Protein AF-A0A257MEK7-F1 (afdb_monomer_lite)

Foldseek 3Di:
DWDADPVRDTHDDDPDDDDPLLVLQCVLCVVVVPPVRVPSCVVCWLDAEDEDEPVCVVGNLVSNQVVCCVPPVDGSYNYYQYDYADAAPVRHGDDVVVVRDDDLVNCCVVPNPVVVVCCVVVVDDSVD

Sequence (128 aa):
MLLDCPCGGKMKRSPDVFDVWFDSAVASWATLRFPSHEKDFDEWWPADFITEGHDQTRGWFYSQLGAAMVSFGRAPYKSVLMHGFTLDDQGRKMSKSIGNIVQPEEVVSRFGADILRFYVLGANAPWE

Secondary structure (DSSP, 8-state):
-PEEPTTSSEE--------HHHHHHHHHHHTTTTTT-HHHHHHH-SEEEEEEEGGGGTTHHHHHHHHHHHHHSS-SEEEEEEE---B-TTSPBP-TTTT-PPPHHHHHHHH-HHHHHHHHHHHS-TT-

pLDDT: mean 92.24, std 8.57, range [48.0, 98.25]

Radius of gyration: 21.19 Å; chains: 1; bounding box: 47×36×64 Å

Structure (mmCIF, N/CA/C/O backbone):
data_AF-A0A257MEK7-F1
#
_entry.id   AF-A0A257MEK7-F1
#
loop_
_atom_site.group_PDB
_atom_site.id
_atom_site.type_symbol
_atom_site.label_atom_id
_atom_site.label_alt_id
_atom_site.label_comp_id
_atom_site.label_asym_id
_atom_site.label_entity_id
_atom_site.label_seq_id
_atom_site.pdbx_PDB_ins_code
_atom_site.Cartn_x
_atom_site.Cartn_y
_atom_site.Cartn_z
_atom_site.occupancy
_atom_site.B_iso_or_equiv
_atom_site.auth_seq_id
_atom_site.auth_comp_id
_atom_site.auth_asym_id
_atom_site.auth_atom_id
_atom_site.pdbx_PDB_model_num
ATOM 1 N N . MET A 1 1 ? -9.705 19.719 23.868 1.00 64.19 1 MET A N 1
ATOM 2 C CA . MET A 1 1 ? -11.006 19.205 24.340 1.00 64.19 1 MET A CA 1
ATOM 3 C C . MET A 1 1 ? -10.725 18.101 25.350 1.00 64.19 1 MET A C 1
ATOM 5 O O . MET A 1 1 ? -10.031 17.158 24.994 1.00 64.19 1 MET A O 1
ATOM 9 N N . LEU A 1 2 ? -11.126 18.276 26.612 1.00 83.38 2 LEU A N 1
ATOM 10 C CA . LEU A 1 2 ? -11.018 17.235 27.644 1.00 83.38 2 LEU A CA 1
ATOM 11 C C . LEU A 1 2 ? -12.320 16.432 27.644 1.00 83.38 2 LEU A C 1
ATOM 13 O O . LEU A 1 2 ? -13.387 17.034 27.537 1.00 83.38 2 LEU A O 1
ATOM 17 N N . LEU A 1 3 ? -12.223 15.107 27.732 1.00 92.56 3 LEU A N 1
ATOM 18 C CA . LEU A 1 3 ? -13.387 14.219 27.822 1.00 92.56 3 LEU A CA 1
ATOM 19 C C . LEU A 1 3 ? -13.680 13.899 29.295 1.00 92.56 3 LEU A C 1
ATOM 21 O O . LEU A 1 3 ? -12.777 13.966 30.128 1.00 92.56 3 LEU A O 1
ATOM 25 N N . ASP A 1 4 ? -14.919 13.555 29.632 1.00 95.81 4 ASP A N 1
ATOM 26 C CA . ASP A 1 4 ? -15.302 13.192 31.003 1.00 95.81 4 ASP A CA 1
ATOM 27 C C . ASP A 1 4 ? -14.957 11.736 31.311 1.00 95.81 4 ASP A C 1
ATOM 29 O O . ASP A 1 4 ? -15.293 10.842 30.541 1.00 95.81 4 ASP A O 1
ATOM 33 N N . CYS A 1 5 ? -14.279 11.489 32.433 1.00 95.06 5 CYS A N 1
ATOM 34 C CA . CYS A 1 5 ? -13.900 10.147 32.867 1.00 95.06 5 CYS A CA 1
ATOM 35 C C . CYS A 1 5 ? -15.025 9.501 33.697 1.00 95.06 5 CYS A C 1
ATOM 37 O O . CYS A 1 5 ? -15.565 10.172 34.579 1.00 95.06 5 CYS A O 1
ATOM 39 N N . PRO A 1 6 ? -15.311 8.193 33.539 1.00 95.31 6 PRO A N 1
ATOM 40 C CA . PRO A 1 6 ? -16.283 7.482 34.377 1.00 95.31 6 PRO A CA 1
ATOM 41 C C . PRO A 1 6 ? -16.021 7.549 35.891 1.00 95.31 6 PRO A C 1
ATOM 43 O O . PRO A 1 6 ? -16.951 7.397 36.674 1.00 95.31 6 PRO A O 1
ATOM 46 N N . CYS A 1 7 ? -14.783 7.809 36.328 1.00 96.06 7 CYS A N 1
ATOM 47 C CA . CYS A 1 7 ? -14.464 8.019 37.746 1.00 96.06 7 CYS A CA 1
ATOM 48 C C . CYS A 1 7 ? -14.756 9.447 38.259 1.00 96.06 7 CYS A C 1
ATOM 50 O O . CYS A 1 7 ? -14.426 9.760 39.399 1.00 96.06 7 CYS A O 1
ATOM 52 N N . GLY A 1 8 ? -15.321 10.328 37.424 1.00 95.62 8 GLY A N 1
ATOM 53 C CA . GLY A 1 8 ? -15.605 11.735 37.739 1.00 95.62 8 GLY A CA 1
ATOM 54 C C . GLY A 1 8 ? -14.473 12.717 37.399 1.00 95.62 8 GLY A C 1
ATOM 55 O O . GLY A 1 8 ? -14.636 13.925 37.555 1.00 95.62 8 GLY A O 1
ATOM 56 N N . GLY A 1 9 ? -13.326 12.223 36.923 1.00 95.81 9 GLY A N 1
ATOM 57 C CA . GLY A 1 9 ? -12.197 13.047 36.477 1.00 95.81 9 GLY A CA 1
ATOM 58 C C . GLY A 1 9 ? -12.314 13.557 35.033 1.00 95.81 9 GLY A C 1
ATOM 59 O O . GLY A 1 9 ? -13.324 13.373 34.357 1.00 95.81 9 GLY A O 1
ATOM 60 N N . LYS A 1 10 ? -11.233 14.161 34.525 1.00 96.62 10 LYS A N 1
ATOM 61 C CA . LYS A 1 10 ? -11.094 14.563 33.114 1.00 96.62 10 LYS A CA 1
ATOM 62 C C . LYS A 1 10 ? -10.048 13.698 32.414 1.00 96.62 10 LYS A C 1
ATOM 64 O O . LYS A 1 10 ? -8.962 13.488 32.944 1.00 96.62 10 LYS A O 1
ATOM 69 N N . MET A 1 11 ? -10.360 13.230 31.211 1.00 96.62 11 MET A N 1
ATOM 70 C CA . MET A 1 11 ? -9.450 12.496 30.338 1.00 96.62 11 MET A CA 1
ATOM 71 C C . MET A 1 11 ? -8.721 13.447 29.389 1.00 96.62 11 MET A C 1
ATOM 73 O O . MET A 1 11 ? -9.314 14.365 28.810 1.00 96.62 11 MET A O 1
ATOM 77 N N . LYS A 1 12 ? -7.429 13.184 29.190 1.00 94.06 12 LYS A N 1
ATOM 78 C CA . LYS A 1 12 ? -6.567 13.880 28.234 1.00 94.06 12 LYS A CA 1
ATOM 79 C C . LYS A 1 12 ? -6.035 12.863 27.227 1.00 94.06 12 LYS A C 1
ATOM 81 O O . LYS A 1 12 ? -5.591 11.789 27.616 1.00 94.06 12 LYS A O 1
ATOM 86 N N . ARG A 1 13 ? -6.082 13.209 25.938 1.00 93.94 13 ARG A N 1
ATOM 87 C CA . ARG A 1 13 ? -5.514 12.387 24.860 1.00 93.94 13 ARG A CA 1
ATOM 88 C C . ARG A 1 13 ? -4.000 12.212 25.064 1.00 93.94 13 ARG A C 1
ATOM 90 O O . ARG A 1 13 ? -3.327 13.181 25.422 1.00 93.94 13 ARG A O 1
ATOM 97 N N . SER A 1 14 ? -3.487 11.009 24.787 1.00 94.50 14 SER A N 1
ATOM 98 C CA . SER A 1 14 ? -2.038 10.767 24.736 1.00 94.50 14 SER A CA 1
ATOM 99 C C . SER A 1 14 ? -1.386 11.624 23.639 1.00 94.50 14 SER A C 1
ATOM 101 O O . SER A 1 14 ? -1.934 11.689 22.532 1.00 94.50 14 SER A O 1
ATOM 103 N N . PRO A 1 15 ? -0.252 12.293 23.917 1.00 95.81 15 PRO A N 1
ATOM 104 C CA . PRO A 1 15 ? 0.485 13.040 22.902 1.00 95.81 15 PRO A CA 1
ATOM 105 C C . PRO A 1 15 ? 1.221 12.134 21.905 1.00 95.81 15 PRO A C 1
ATOM 107 O O . PRO A 1 15 ? 1.715 12.646 20.904 1.00 95.81 15 PRO A O 1
ATOM 110 N N . ASP A 1 16 ? 1.302 10.829 22.173 1.00 97.06 16 ASP A N 1
ATOM 111 C CA . ASP A 1 16 ? 2.029 9.889 21.327 1.00 97.06 16 ASP A CA 1
ATOM 112 C C . ASP A 1 16 ? 1.398 9.759 19.937 1.00 97.06 16 ASP A C 1
ATOM 114 O O . ASP A 1 16 ? 0.190 9.941 19.733 1.00 97.06 16 ASP A O 1
ATOM 118 N N . VAL A 1 17 ? 2.250 9.411 18.979 1.00 96.38 17 VAL A N 1
ATOM 119 C CA . VAL A 1 17 ? 1.877 9.122 17.596 1.00 96.38 17 VAL A CA 1
ATOM 120 C C . VAL A 1 17 ? 2.169 7.662 17.291 1.00 96.38 17 VAL A C 1
ATOM 122 O O . VAL A 1 17 ? 3.090 7.072 17.858 1.00 96.38 17 VAL A O 1
ATOM 125 N N . PHE A 1 18 ? 1.373 7.079 16.402 1.00 94.75 18 PHE A N 1
ATOM 126 C CA . PHE A 1 18 ? 1.661 5.746 15.899 1.00 94.75 18 PHE A CA 1
ATOM 127 C C . PHE A 1 18 ? 2.862 5.771 14.957 1.00 94.75 18 PHE A C 1
ATOM 129 O O . PHE A 1 18 ? 3.170 6.787 14.331 1.00 94.75 18 PHE A O 1
ATOM 136 N N . ASP A 1 19 ? 3.531 4.627 14.871 1.00 95.06 19 ASP A N 1
ATOM 137 C CA . ASP A 1 19 ? 4.532 4.382 13.846 1.00 95.06 19 ASP A CA 1
ATOM 138 C C . ASP A 1 19 ? 3.888 4.376 12.447 1.00 95.06 19 ASP A C 1
ATOM 140 O O . ASP A 1 19 ? 2.743 3.956 12.277 1.00 95.06 19 ASP A O 1
ATOM 144 N N . VAL A 1 20 ? 4.637 4.817 11.435 1.00 94.81 20 VAL A N 1
ATOM 145 C CA . VAL A 1 20 ? 4.163 4.940 10.043 1.00 94.81 20 VAL A CA 1
ATOM 146 C C . VAL A 1 20 ? 3.704 3.606 9.443 1.00 94.81 20 VAL A C 1
ATOM 148 O O . VAL A 1 20 ? 2.835 3.569 8.564 1.00 94.81 20 VAL A O 1
ATOM 151 N N . TRP A 1 21 ? 4.235 2.482 9.932 1.00 95.81 21 TRP A N 1
ATOM 152 C CA . TRP A 1 21 ? 3.781 1.175 9.483 1.00 95.81 21 TRP A CA 1
ATOM 153 C C . TRP A 1 21 ? 2.378 0.844 9.976 1.00 95.81 21 TRP A C 1
ATOM 155 O O . TRP A 1 21 ? 1.743 -0.001 9.357 1.00 95.81 21 TRP A O 1
ATOM 165 N N . PHE A 1 22 ? 1.854 1.517 11.008 1.00 95.81 22 PHE A N 1
ATOM 166 C CA . PHE A 1 22 ? 0.459 1.359 11.415 1.00 95.81 22 PHE A CA 1
ATOM 167 C C . PHE A 1 22 ? -0.501 1.922 10.363 1.00 95.81 22 PHE A C 1
ATOM 169 O O . PHE A 1 22 ? -1.423 1.224 9.948 1.00 95.81 22 PHE A O 1
ATOM 176 N N . ASP A 1 23 ? -0.245 3.131 9.856 1.00 96.25 23 ASP A N 1
ATOM 177 C CA . ASP A 1 23 ? -1.047 3.711 8.769 1.00 96.25 23 ASP A CA 1
ATOM 178 C C . ASP A 1 23 ? -0.972 2.830 7.513 1.00 96.25 23 ASP A C 1
ATOM 180 O O . ASP A 1 23 ? -1.981 2.536 6.870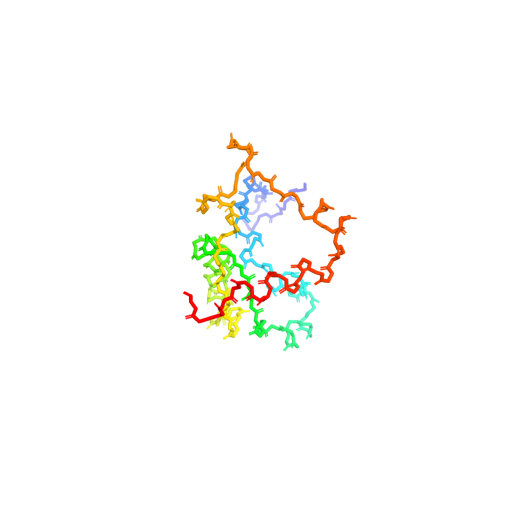 1.00 96.25 23 ASP A O 1
ATOM 184 N N . SER A 1 24 ? 0.225 2.318 7.215 1.00 96.50 24 SER A N 1
ATOM 185 C CA . SER A 1 24 ? 0.441 1.380 6.110 1.00 96.50 24 SER A CA 1
ATOM 186 C C . SER A 1 24 ? -0.288 0.045 6.330 1.00 96.50 24 SER A C 1
ATOM 188 O O . SER A 1 24 ? -0.809 -0.534 5.378 1.00 96.50 24 SER A O 1
ATOM 190 N N . ALA A 1 25 ? -0.358 -0.443 7.573 1.00 97.25 25 ALA A N 1
ATOM 191 C CA . ALA A 1 25 ? -1.000 -1.705 7.939 1.00 97.25 25 ALA A CA 1
ATOM 192 C C . ALA A 1 25 ? -2.508 -1.696 7.682 1.00 97.25 25 ALA A C 1
ATOM 194 O O . ALA A 1 25 ? -3.078 -2.707 7.281 1.00 97.25 25 ALA A O 1
ATOM 195 N N . VAL A 1 26 ? -3.155 -0.553 7.904 1.00 97.12 26 VAL A N 1
ATOM 196 C CA . VAL A 1 26 ? -4.610 -0.423 7.764 1.00 97.12 26 VAL A CA 1
ATOM 197 C C . VAL A 1 26 ? -5.041 0.042 6.373 1.00 97.12 26 VAL A C 1
ATOM 199 O O . VAL A 1 26 ? -6.238 0.110 6.093 1.00 97.12 26 VAL A O 1
ATOM 202 N N . ALA A 1 27 ? -4.088 0.331 5.479 1.00 96.88 27 ALA A N 1
ATOM 203 C CA . ALA A 1 27 ? -4.338 0.921 4.165 1.00 96.88 27 ALA A CA 1
ATOM 204 C C . ALA A 1 27 ? -5.373 0.147 3.325 1.00 96.88 27 ALA A C 1
ATOM 206 O O . ALA A 1 27 ? -6.196 0.779 2.655 1.00 96.88 27 ALA A O 1
ATOM 207 N N . SER A 1 28 ? -5.380 -1.194 3.400 1.00 95.62 28 SER A N 1
ATOM 208 C CA . SER A 1 28 ? -6.278 -2.037 2.590 1.00 95.62 28 SER A CA 1
ATOM 209 C C . SER A 1 28 ? -7.769 -1.849 2.880 1.00 95.62 28 SER A C 1
ATOM 211 O O . SER A 1 28 ? -8.574 -2.073 1.982 1.00 95.62 28 SER A O 1
ATOM 213 N N . TRP A 1 29 ? -8.156 -1.396 4.077 1.00 97.06 29 TRP A N 1
ATOM 214 C CA . TRP A 1 29 ? -9.559 -1.097 4.407 1.00 97.06 29 TRP A CA 1
ATOM 215 C C . TRP A 1 29 ? -9.804 0.371 4.761 1.00 97.06 29 TRP A C 1
ATOM 217 O O . TRP A 1 29 ? -10.916 0.868 4.583 1.00 97.06 29 TRP A O 1
ATOM 227 N N . ALA A 1 30 ? -8.775 1.101 5.201 1.00 97.12 30 ALA A N 1
ATOM 228 C CA . ALA A 1 30 ? -8.872 2.538 5.441 1.00 97.12 30 ALA A CA 1
ATOM 229 C C . ALA A 1 30 ? -9.154 3.313 4.143 1.00 97.12 30 ALA A C 1
ATOM 231 O O . ALA A 1 30 ? -9.946 4.255 4.157 1.00 97.12 30 ALA A O 1
ATOM 232 N N . THR A 1 31 ? -8.588 2.876 3.009 1.00 96.56 31 THR A N 1
ATOM 233 C CA . THR A 1 31 ? -8.874 3.453 1.679 1.00 96.56 31 THR A CA 1
ATOM 234 C C . THR A 1 31 ? -10.345 3.288 1.285 1.00 96.56 31 THR A C 1
ATOM 236 O O . THR A 1 31 ? -10.913 4.158 0.630 1.00 96.56 31 THR A O 1
ATOM 239 N N . LEU A 1 32 ? -10.990 2.219 1.760 1.00 97.81 32 LEU A N 1
ATOM 240 C CA . LEU A 1 32 ? -12.419 1.938 1.577 1.00 97.81 32 LEU A CA 1
ATOM 241 C C . LEU A 1 32 ? -13.291 2.634 2.633 1.00 97.81 32 LEU A C 1
ATOM 243 O O . LEU A 1 32 ? -14.481 2.370 2.749 1.00 97.81 32 LEU A O 1
ATOM 247 N N . ARG A 1 33 ? -12.696 3.522 3.441 1.00 97.69 33 ARG A N 1
ATOM 248 C CA . ARG A 1 33 ? -13.367 4.289 4.498 1.00 97.69 33 ARG A CA 1
ATOM 249 C C . ARG A 1 33 ? -14.075 3.408 5.529 1.00 97.69 33 ARG A C 1
ATOM 251 O O . ARG A 1 33 ? -15.003 3.871 6.198 1.00 97.69 33 ARG A O 1
ATOM 258 N N . PHE A 1 34 ? -13.638 2.164 5.702 1.00 96.94 34 PHE A N 1
ATOM 259 C CA . PHE A 1 34 ? -14.124 1.299 6.768 1.00 96.94 34 PHE A CA 1
ATOM 260 C C . PHE A 1 34 ? -13.757 1.903 8.140 1.00 96.94 34 PHE A C 1
ATOM 262 O O . PHE A 1 34 ? -12.644 2.413 8.297 1.00 96.94 34 PHE A O 1
ATOM 269 N N . PRO A 1 35 ? -14.652 1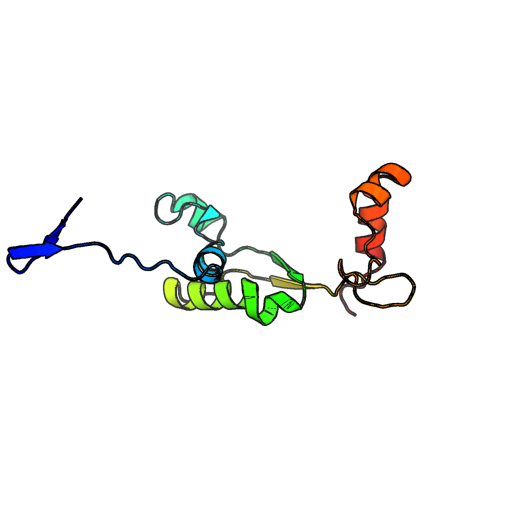.882 9.147 1.00 96.19 35 PRO A N 1
ATOM 270 C CA . PRO A 1 35 ? -15.975 1.244 9.170 1.00 96.19 35 PRO A CA 1
ATOM 271 C C . PRO A 1 35 ? -17.129 2.135 8.686 1.00 96.19 35 PRO A C 1
ATOM 273 O O . PRO A 1 35 ? -18.281 1.731 8.721 1.00 96.19 35 PRO A O 1
ATOM 276 N N . SER A 1 36 ? -16.862 3.366 8.243 1.00 97.81 36 SER A N 1
ATOM 277 C CA . SER A 1 36 ? -17.935 4.293 7.865 1.00 97.81 36 SER A CA 1
ATOM 278 C C . SER A 1 36 ? -18.662 3.915 6.569 1.00 97.81 36 SER A C 1
ATOM 280 O O . SER A 1 36 ? -19.790 4.366 6.372 1.00 97.81 36 SER A O 1
ATOM 282 N N . HIS A 1 37 ? -18.036 3.143 5.673 1.00 96.88 37 HIS A N 1
ATOM 283 C CA . HIS A 1 37 ? -18.606 2.680 4.398 1.00 96.88 37 HIS A CA 1
ATOM 284 C C . HIS A 1 37 ? -18.431 1.157 4.258 1.00 96.88 37 HIS A C 1
ATOM 286 O O . HIS A 1 37 ? -17.551 0.673 3.555 1.00 96.88 37 HIS A O 1
ATOM 292 N N . GLU A 1 38 ? -19.272 0.387 4.951 1.00 97.00 38 GLU A N 1
ATOM 293 C CA . GLU A 1 38 ? -19.185 -1.086 4.974 1.00 97.00 38 GLU A CA 1
ATOM 294 C C . GLU A 1 38 ? -19.408 -1.730 3.598 1.00 97.00 38 GLU A C 1
ATOM 296 O O . GLU A 1 38 ? -18.756 -2.714 3.276 1.00 97.00 38 GLU A O 1
ATOM 301 N N . LYS A 1 39 ? -20.254 -1.136 2.745 1.00 98.00 39 LYS A N 1
ATOM 302 C CA . LYS A 1 39 ? -20.517 -1.664 1.395 1.00 98.00 39 LYS A CA 1
ATOM 303 C C . LYS A 1 39 ? -19.256 -1.745 0.535 1.00 98.00 39 LYS A C 1
ATOM 305 O O . LYS A 1 39 ? -19.042 -2.755 -0.122 1.00 98.00 39 LYS A O 1
ATOM 310 N N . ASP A 1 40 ? -18.422 -0.706 0.573 1.00 97.75 40 ASP A N 1
ATOM 311 C CA . ASP A 1 40 ? -17.178 -0.664 -0.201 1.00 97.75 40 ASP A CA 1
ATOM 312 C C . ASP A 1 40 ? -16.190 -1.715 0.325 1.00 97.75 40 ASP A C 1
ATOM 314 O O . ASP A 1 40 ? -15.491 -2.364 -0.447 1.00 97.75 40 ASP A O 1
ATOM 318 N N . PHE A 1 41 ? -16.156 -1.916 1.645 1.00 97.94 41 PHE A N 1
ATOM 319 C CA . PHE A 1 41 ? -15.350 -2.960 2.273 1.00 97.94 41 PHE A CA 1
ATOM 320 C C . PHE A 1 41 ? -15.808 -4.367 1.871 1.00 97.94 41 PHE A C 1
ATOM 322 O O . PHE A 1 41 ? -14.973 -5.188 1.503 1.00 97.94 41 PHE A O 1
ATOM 329 N N . ASP A 1 42 ? -17.112 -4.634 1.897 1.00 97.38 42 ASP A N 1
ATOM 330 C CA . ASP A 1 42 ? -17.671 -5.938 1.529 1.00 97.38 42 ASP A CA 1
ATOM 331 C C . ASP A 1 42 ? -17.462 -6.269 0.044 1.00 97.38 42 ASP A C 1
ATOM 333 O O . ASP A 1 42 ? -17.278 -7.436 -0.308 1.00 97.38 42 ASP A O 1
ATOM 337 N N . GLU A 1 43 ? -17.484 -5.256 -0.827 1.00 97.75 43 GLU A N 1
ATOM 338 C CA . GLU A 1 43 ? -17.289 -5.417 -2.270 1.00 97.75 43 GLU A CA 1
ATOM 339 C C . GLU A 1 43 ? -15.810 -5.577 -2.648 1.00 97.75 43 GLU A C 1
ATOM 341 O O . GLU A 1 43 ? -15.468 -6.455 -3.441 1.00 97.75 43 GLU A O 1
ATOM 346 N N . TRP A 1 44 ? -14.926 -4.754 -2.076 1.00 97.56 44 TRP A N 1
ATOM 347 C CA . TRP A 1 44 ? -13.546 -4.619 -2.553 1.00 97.56 44 TRP A CA 1
ATOM 348 C C . TRP A 1 44 ? -12.487 -5.286 -1.666 1.00 97.56 44 TRP A C 1
ATOM 350 O O . TRP A 1 44 ? -11.336 -5.399 -2.095 1.00 97.56 44 TRP A O 1
ATOM 360 N N . TRP A 1 45 ? -12.824 -5.736 -0.449 1.00 97.88 45 TRP A N 1
ATOM 361 C CA . TRP A 1 45 ? -11.859 -6.334 0.482 1.00 97.88 45 TRP A CA 1
ATOM 362 C C . TRP A 1 45 ? -12.152 -7.819 0.793 1.00 97.88 45 TRP A C 1
ATOM 364 O O . TRP A 1 45 ? -13.273 -8.180 1.161 1.00 97.88 45 TRP A O 1
ATOM 374 N N . PRO A 1 46 ? -11.146 -8.719 0.749 1.00 98.00 46 PRO A N 1
ATOM 375 C CA . PRO A 1 46 ? -9.718 -8.465 0.534 1.00 98.00 46 PRO A CA 1
ATOM 376 C C . PRO A 1 46 ? -9.362 -8.230 -0.938 1.00 98.00 46 PRO A C 1
ATOM 378 O O . PRO A 1 46 ? -10.028 -8.752 -1.832 1.00 98.00 46 PRO A O 1
ATOM 381 N N . ALA A 1 47 ? -8.260 -7.513 -1.172 1.00 97.50 47 ALA A N 1
ATOM 382 C CA . ALA A 1 47 ? -7.750 -7.251 -2.514 1.00 97.50 47 ALA A CA 1
ATOM 383 C C . ALA A 1 47 ? -7.409 -8.561 -3.244 1.00 97.50 47 ALA A C 1
ATOM 385 O O . ALA A 1 47 ? -6.855 -9.493 -2.660 1.00 97.50 47 ALA A O 1
ATOM 386 N N . ASP A 1 48 ? -7.685 -8.651 -4.542 1.00 98.12 48 ASP A N 1
ATOM 387 C CA . ASP A 1 48 ? -7.326 -9.854 -5.300 1.00 98.12 48 ASP A CA 1
ATOM 388 C C . ASP A 1 48 ? -5.807 -10.003 -5.462 1.00 98.12 48 ASP A C 1
ATOM 390 O O . ASP A 1 48 ? -5.277 -11.114 -5.423 1.00 98.12 48 ASP A O 1
ATOM 394 N N . PHE A 1 49 ? -5.095 -8.883 -5.595 1.00 97.06 49 PHE A N 1
ATOM 395 C CA . PHE A 1 49 ? -3.679 -8.859 -5.930 1.00 97.06 49 PHE A CA 1
ATOM 396 C C . PHE A 1 49 ? -2.965 -7.655 -5.313 1.00 97.06 49 PHE A C 1
ATOM 398 O O . PHE A 1 49 ? -3.503 -6.549 -5.298 1.00 97.06 49 PHE A O 1
ATOM 405 N N . ILE A 1 50 ? -1.731 -7.865 -4.861 1.00 96.62 50 ILE A N 1
ATOM 406 C CA . ILE A 1 50 ? -0.799 -6.804 -4.472 1.00 96.62 50 ILE A CA 1
ATOM 407 C C . ILE A 1 50 ? 0.586 -7.100 -5.056 1.00 96.62 50 ILE A C 1
ATOM 409 O O . ILE A 1 50 ? 1.008 -8.258 -5.105 1.00 96.62 50 ILE A O 1
ATOM 413 N N . THR A 1 51 ? 1.291 -6.059 -5.502 1.00 94.88 51 THR A N 1
ATOM 414 C CA . THR A 1 51 ? 2.650 -6.174 -6.037 1.00 94.88 51 THR A CA 1
ATOM 415 C C . THR A 1 51 ? 3.559 -5.122 -5.442 1.00 94.88 51 THR A C 1
ATOM 417 O O . THR A 1 51 ? 3.257 -3.944 -5.543 1.00 94.88 51 THR A O 1
ATOM 420 N N . GLU A 1 52 ? 4.680 -5.541 -4.867 1.00 95.25 52 GLU A N 1
ATOM 421 C CA . GLU A 1 52 ? 5.690 -4.641 -4.304 1.00 95.25 52 GLU A CA 1
ATOM 422 C C . GLU A 1 52 ? 7.095 -5.251 -4.405 1.00 95.25 52 GLU A C 1
ATOM 424 O O . GLU A 1 52 ? 7.271 -6.418 -4.770 1.00 95.25 52 GLU A O 1
ATOM 429 N N . GLY A 1 53 ? 8.110 -4.461 -4.050 1.00 91.19 53 GLY A N 1
ATOM 430 C CA . GLY A 1 53 ? 9.496 -4.913 -3.986 1.00 91.19 53 GLY A CA 1
ATOM 431 C C . GLY A 1 53 ? 9.768 -5.899 -2.845 1.00 91.19 53 GLY A C 1
ATOM 432 O O . GLY A 1 53 ? 9.080 -5.923 -1.823 1.00 91.19 53 GLY A O 1
ATOM 433 N N . HIS A 1 54 ? 10.832 -6.692 -2.990 1.00 89.38 54 HIS A N 1
ATOM 434 C CA . HIS A 1 54 ? 11.271 -7.687 -2.000 1.00 89.38 54 HIS A CA 1
ATOM 435 C C . HIS A 1 54 ? 11.410 -7.161 -0.558 1.00 89.38 54 HIS A C 1
ATOM 437 O O . HIS A 1 54 ? 11.136 -7.875 0.412 1.00 89.38 54 HIS A O 1
ATOM 443 N N . ASP A 1 55 ? 11.813 -5.903 -0.383 1.00 90.12 55 ASP A N 1
ATOM 444 C CA . ASP A 1 55 ? 11.928 -5.259 0.927 1.00 90.12 55 ASP A CA 1
ATOM 445 C C . ASP A 1 55 ? 10.591 -5.151 1.686 1.00 90.12 55 ASP A C 1
ATOM 447 O O . ASP A 1 55 ? 10.593 -5.075 2.917 1.00 90.12 55 ASP A O 1
ATOM 451 N N . GLN A 1 56 ? 9.450 -5.254 0.998 1.00 95.69 56 GLN A N 1
ATOM 452 C CA . GLN A 1 56 ? 8.126 -5.152 1.614 1.00 95.69 56 GLN A CA 1
ATOM 453 C C . GLN A 1 56 ? 7.669 -6.416 2.348 1.00 95.69 56 GLN A C 1
ATOM 455 O O . GLN A 1 56 ? 6.700 -6.362 3.106 1.00 95.69 56 GLN A O 1
ATOM 460 N N . THR A 1 57 ? 8.414 -7.521 2.252 1.00 94.25 57 THR A N 1
ATOM 461 C CA . THR A 1 57 ? 8.182 -8.738 3.057 1.00 94.25 57 THR A CA 1
ATOM 462 C C . THR A 1 57 ? 8.251 -8.499 4.565 1.00 94.25 57 THR A C 1
ATOM 464 O O . THR A 1 57 ? 7.606 -9.219 5.321 1.00 94.25 57 THR A O 1
ATOM 467 N N . ARG A 1 58 ? 9.004 -7.486 5.013 1.00 93.19 58 ARG A N 1
ATOM 468 C CA . ARG A 1 58 ? 9.058 -7.038 6.419 1.00 93.19 58 ARG A CA 1
ATOM 469 C C . ARG A 1 58 ? 8.431 -5.664 6.652 1.00 93.19 58 ARG A C 1
ATOM 471 O O . ARG A 1 58 ? 8.377 -5.214 7.791 1.00 93.19 58 ARG A O 1
ATOM 478 N N . GLY A 1 59 ? 8.009 -5.007 5.579 1.00 95.00 59 GLY A N 1
ATOM 479 C CA . GLY A 1 59 ? 7.316 -3.729 5.603 1.00 95.00 59 GLY A CA 1
ATOM 480 C C . GLY A 1 59 ? 5.840 -3.947 5.319 1.00 95.00 59 GLY A C 1
ATOM 481 O O . GLY A 1 59 ? 5.106 -4.506 6.136 1.00 95.00 59 GLY A O 1
ATOM 482 N N . TRP A 1 60 ? 5.403 -3.514 4.141 1.00 96.69 60 TRP A N 1
ATOM 483 C CA . TRP A 1 60 ? 3.987 -3.335 3.869 1.00 96.69 60 TRP A CA 1
ATOM 484 C C . TRP A 1 60 ? 3.180 -4.635 3.820 1.00 96.69 60 TRP A C 1
ATOM 486 O O . TRP A 1 60 ? 2.085 -4.673 4.383 1.00 96.69 60 TRP A O 1
ATOM 496 N N . PHE A 1 61 ? 3.719 -5.712 3.236 1.00 97.31 61 PHE A N 1
ATOM 497 C CA . PHE A 1 61 ? 3.033 -7.010 3.216 1.00 97.31 61 PHE A CA 1
ATOM 498 C C . PHE A 1 61 ? 2.780 -7.518 4.636 1.00 97.31 61 PHE A C 1
ATOM 500 O O . PHE A 1 61 ? 1.651 -7.853 4.993 1.00 97.31 61 PHE A O 1
ATOM 507 N N . TYR A 1 62 ? 3.824 -7.525 5.468 1.00 96.56 62 TYR A N 1
ATOM 508 C CA . TYR A 1 62 ? 3.738 -8.044 6.828 1.00 96.56 62 TYR A CA 1
ATOM 509 C C . TYR A 1 62 ? 2.812 -7.210 7.712 1.00 96.56 62 TYR A C 1
ATOM 511 O O . TYR A 1 62 ? 1.946 -7.766 8.387 1.00 96.56 62 TYR A O 1
ATOM 519 N N . SER A 1 63 ? 2.960 -5.885 7.687 1.00 97.31 63 SER A N 1
ATOM 520 C CA . SER A 1 63 ? 2.154 -4.983 8.510 1.00 97.31 63 SER A CA 1
ATOM 521 C C . SER A 1 63 ? 0.666 -5.097 8.175 1.00 97.31 63 SER A C 1
ATOM 523 O O . SER A 1 63 ? -0.152 -5.233 9.086 1.00 97.31 63 SER A O 1
ATOM 525 N N . GLN A 1 64 ? 0.310 -5.137 6.884 1.00 98.12 64 GLN A N 1
ATOM 526 C CA . GLN A 1 64 ? -1.079 -5.343 6.468 1.00 98.12 64 GLN A CA 1
ATOM 527 C C . GLN A 1 64 ? -1.605 -6.717 6.884 1.00 98.12 64 GLN A C 1
ATOM 529 O O . GLN A 1 64 ? -2.705 -6.809 7.428 1.00 98.12 64 GLN A O 1
ATOM 534 N N . LEU A 1 65 ? -0.827 -7.784 6.668 1.00 98.06 65 LEU A N 1
ATOM 535 C CA . LEU A 1 65 ? -1.224 -9.137 7.053 1.00 98.06 65 LEU A CA 1
ATOM 536 C C . LEU A 1 65 ? -1.476 -9.244 8.560 1.00 98.06 65 LEU A C 1
ATOM 538 O O . LEU A 1 65 ? -2.513 -9.759 8.972 1.00 98.06 65 LEU A O 1
ATOM 542 N N . GLY A 1 66 ? -0.555 -8.734 9.380 1.00 97.56 66 GLY A N 1
ATOM 543 C CA . GLY A 1 66 ? -0.668 -8.767 10.835 1.00 97.56 66 GLY A CA 1
ATOM 544 C C . GLY A 1 66 ? -1.902 -8.022 11.336 1.00 97.56 66 GLY A C 1
ATOM 545 O O . GLY A 1 66 ? -2.695 -8.583 12.093 1.00 97.56 66 GLY A O 1
ATOM 546 N N . ALA A 1 67 ? -2.108 -6.785 10.877 1.00 97.75 67 ALA A N 1
ATOM 547 C CA . ALA A 1 67 ? -3.259 -5.992 11.293 1.00 97.75 67 ALA A CA 1
ATOM 548 C C . ALA A 1 67 ? -4.586 -6.606 10.816 1.00 97.75 67 ALA A C 1
ATOM 550 O O . ALA A 1 67 ? -5.519 -6.716 11.608 1.00 97.75 67 ALA A O 1
ATOM 551 N N . ALA A 1 68 ? -4.663 -7.095 9.575 1.00 98.12 68 ALA A N 1
ATOM 552 C CA . ALA A 1 68 ? -5.862 -7.747 9.051 1.00 98.12 68 ALA A CA 1
ATOM 553 C C . ALA A 1 68 ? -6.221 -9.034 9.810 1.00 98.12 68 ALA A C 1
ATOM 555 O O . ALA A 1 68 ? -7.390 -9.267 10.121 1.00 98.12 68 ALA A O 1
ATOM 556 N N . MET A 1 69 ? -5.225 -9.853 10.160 1.00 98.25 69 MET A N 1
ATOM 557 C CA . MET A 1 69 ? -5.448 -11.060 10.957 1.00 98.25 69 MET A CA 1
ATOM 558 C C . MET A 1 69 ? -5.978 -10.728 12.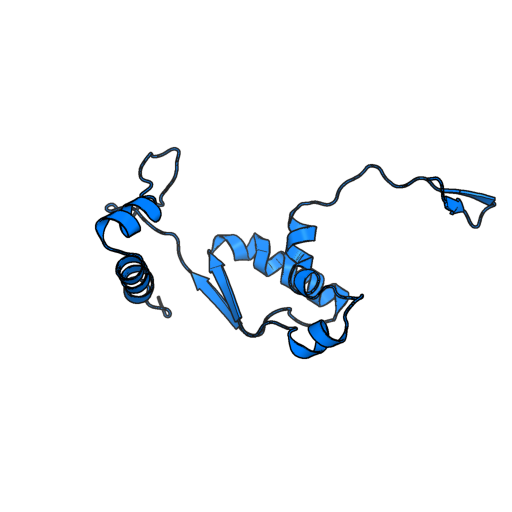354 1.00 98.25 69 MET A C 1
ATOM 560 O O . MET A 1 69 ? -6.883 -11.408 12.831 1.00 98.25 69 MET A O 1
ATOM 564 N N . VAL A 1 70 ? -5.466 -9.673 12.994 1.00 97.94 70 VAL A N 1
ATOM 565 C CA . VAL A 1 70 ? -5.947 -9.228 14.312 1.00 97.94 70 VAL A CA 1
ATOM 566 C C . VAL A 1 70 ? -7.353 -8.626 14.229 1.00 97.94 70 VAL A C 1
ATOM 568 O O . VAL A 1 70 ? -8.184 -8.904 15.089 1.00 97.94 70 VAL A O 1
ATOM 571 N N . SER A 1 71 ? -7.633 -7.812 13.210 1.00 97.25 71 SER A N 1
ATOM 572 C CA . SER A 1 71 ? -8.909 -7.098 13.080 1.00 97.25 71 SER A CA 1
ATOM 573 C C . SER A 1 71 ? -10.044 -7.959 12.525 1.00 97.25 71 SER A C 1
ATOM 575 O O . SER A 1 71 ? -11.190 -7.779 12.929 1.00 97.25 71 SER A O 1
ATOM 577 N N . PHE A 1 72 ? -9.745 -8.885 11.610 1.00 97.50 72 PHE A N 1
ATOM 578 C CA . PHE A 1 72 ? -10.754 -9.599 10.815 1.00 97.50 72 PHE A CA 1
ATOM 579 C C . PHE A 1 72 ? -10.516 -11.111 10.706 1.00 97.50 72 PHE A C 1
ATOM 581 O O . PHE A 1 72 ? -11.335 -11.812 10.116 1.00 97.50 72 PHE A O 1
ATOM 588 N N . GLY A 1 73 ? -9.396 -11.634 11.217 1.00 98.25 73 GLY A N 1
ATOM 589 C CA . GLY A 1 73 ? -9.087 -13.066 11.161 1.00 98.25 73 GLY A CA 1
ATOM 590 C C . GLY A 1 73 ? -8.796 -13.610 9.757 1.00 98.25 73 GLY A C 1
ATOM 591 O O . GLY A 1 73 ? -8.833 -14.825 9.568 1.00 98.25 73 GLY A O 1
ATOM 592 N N . ARG A 1 74 ? -8.521 -12.748 8.767 1.00 97.81 74 ARG A N 1
ATOM 593 C CA . ARG A 1 74 ? -8.190 -13.156 7.391 1.00 97.81 74 ARG A CA 1
ATOM 594 C C . ARG A 1 74 ? -7.151 -12.242 6.744 1.00 97.81 74 ARG A C 1
ATOM 596 O O . ARG A 1 74 ? -7.012 -11.085 7.131 1.00 97.81 74 ARG A O 1
ATOM 603 N N . ALA A 1 75 ? -6.446 -12.767 5.742 1.00 98.00 75 ALA A N 1
ATOM 604 C CA . ALA A 1 75 ? -5.452 -12.012 4.981 1.00 98.00 75 ALA A CA 1
ATOM 605 C C . ALA A 1 75 ? -6.099 -10.869 4.163 1.00 98.00 75 ALA A C 1
ATOM 607 O O . ALA A 1 75 ? -7.216 -11.044 3.669 1.00 98.00 75 ALA A O 1
ATOM 608 N N . PRO A 1 76 ? -5.406 -9.726 3.976 1.00 97.88 76 PRO A N 1
ATOM 609 C CA . PRO A 1 76 ? -5.944 -8.562 3.267 1.00 97.88 76 PRO A CA 1
ATOM 610 C C . PRO A 1 76 ? -5.815 -8.649 1.743 1.00 97.88 76 PRO A C 1
ATOM 612 O O . PRO A 1 76 ? -6.311 -7.772 1.038 1.00 97.88 76 PRO A O 1
ATOM 615 N N . TYR A 1 77 ? -5.163 -9.695 1.235 1.00 97.75 77 TYR A N 1
ATOM 616 C CA . TYR A 1 77 ? -4.969 -9.951 -0.187 1.00 97.75 77 TYR A CA 1
ATOM 617 C C . TYR A 1 77 ? -5.072 -11.451 -0.500 1.00 97.75 77 TYR A C 1
ATOM 619 O O . TYR A 1 77 ? -4.749 -12.288 0.348 1.00 97.75 77 TYR A O 1
ATOM 627 N N . LYS A 1 78 ? -5.499 -11.801 -1.720 1.00 97.75 78 LYS A N 1
ATOM 628 C CA . LYS A 1 78 ? -5.587 -13.195 -2.198 1.00 97.75 78 LYS A CA 1
ATOM 629 C C . LYS A 1 78 ? -4.312 -13.671 -2.892 1.00 97.75 78 LYS A C 1
ATOM 631 O O . LYS A 1 78 ? -4.015 -14.862 -2.871 1.00 97.75 78 LYS A O 1
ATOM 636 N N . SER A 1 79 ? -3.566 -12.771 -3.527 1.00 96.88 79 SER A N 1
ATOM 637 C CA . SER A 1 79 ? -2.315 -13.085 -4.224 1.00 96.88 79 SER A CA 1
ATOM 638 C C . SER A 1 79 ? -1.295 -11.964 -4.062 1.00 96.88 79 SER A C 1
ATOM 640 O O . SER A 1 79 ? -1.647 -10.786 -4.043 1.00 96.88 79 SER A O 1
ATOM 642 N N . VAL A 1 80 ? -0.025 -12.348 -3.948 1.00 95.44 80 VAL A N 1
ATOM 643 C CA . VAL A 1 80 ? 1.112 -11.436 -3.798 1.00 95.44 80 VAL A CA 1
ATOM 644 C C . VAL A 1 80 ? 2.104 -11.720 -4.915 1.00 95.44 80 VAL A C 1
ATOM 646 O O . VAL A 1 80 ? 2.509 -12.869 -5.089 1.00 95.44 80 VAL A O 1
ATOM 649 N N . LEU A 1 81 ? 2.519 -10.679 -5.630 1.00 92.88 81 LEU A N 1
ATOM 650 C CA . LEU A 1 81 ? 3.710 -10.704 -6.471 1.00 92.88 81 LEU A CA 1
ATOM 651 C C . LEU A 1 81 ? 4.800 -9.879 -5.797 1.00 92.88 81 LEU A C 1
ATOM 653 O O . LEU A 1 81 ? 4.587 -8.739 -5.393 1.00 92.88 81 LEU A O 1
ATOM 657 N N . MET A 1 82 ? 5.982 -10.461 -5.684 1.00 91.88 82 MET A N 1
ATOM 658 C CA . MET A 1 82 ? 7.148 -9.776 -5.156 1.00 91.88 82 MET A CA 1
ATOM 659 C C . MET A 1 82 ? 8.158 -9.631 -6.283 1.00 91.88 82 MET A C 1
ATOM 661 O O . MET A 1 82 ? 8.636 -10.638 -6.797 1.00 91.88 82 MET A O 1
ATOM 665 N N . HIS A 1 83 ? 8.486 -8.399 -6.660 1.00 88.75 83 HIS A N 1
ATOM 666 C CA . HIS A 1 83 ? 9.468 -8.147 -7.712 1.00 88.75 83 HIS A CA 1
ATOM 667 C C . HIS A 1 83 ? 10.853 -7.801 -7.144 1.00 88.75 83 HIS A C 1
ATOM 669 O O . HIS A 1 83 ? 11.010 -7.389 -5.988 1.00 88.75 83 HIS A O 1
ATOM 675 N N . GLY A 1 84 ? 11.876 -7.965 -7.986 1.00 84.88 84 GLY A N 1
ATOM 676 C CA . GLY A 1 84 ? 13.259 -7.600 -7.683 1.00 84.88 84 GLY A CA 1
ATOM 677 C C . GLY A 1 84 ? 13.514 -6.088 -7.687 1.00 84.88 84 GLY A C 1
ATOM 678 O O . GLY A 1 84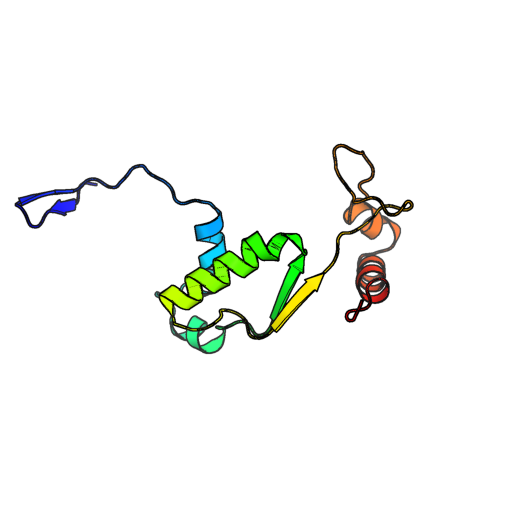 ? 12.602 -5.266 -7.808 1.00 84.88 84 GLY A O 1
ATOM 679 N N . PHE A 1 85 ? 14.786 -5.711 -7.557 1.00 84.56 85 PHE A N 1
ATOM 680 C CA . PHE A 1 85 ? 15.220 -4.317 -7.662 1.00 84.56 85 PHE A CA 1
ATOM 681 C C . PHE A 1 85 ? 15.627 -3.977 -9.091 1.00 84.56 85 PHE A C 1
ATOM 683 O O . PHE A 1 85 ? 16.261 -4.783 -9.764 1.00 84.56 85 PHE A O 1
ATOM 690 N N . THR A 1 86 ? 15.371 -2.741 -9.512 1.00 84.06 86 THR A N 1
ATOM 691 C CA . THR A 1 86 ? 15.954 -2.221 -10.749 1.00 84.06 86 THR A CA 1
ATOM 692 C C . THR A 1 86 ? 17.460 -2.008 -10.568 1.00 84.06 86 THR A C 1
ATOM 694 O O . THR A 1 86 ? 17.908 -1.374 -9.601 1.00 84.06 86 THR A O 1
ATOM 697 N N . LEU A 1 87 ? 18.238 -2.555 -11.499 1.00 85.88 87 LEU A N 1
ATOM 698 C CA . LEU A 1 87 ? 19.700 -2.524 -11.500 1.00 85.88 87 LEU A CA 1
ATOM 699 C C . LEU A 1 87 ? 20.220 -1.558 -12.572 1.00 85.88 87 LEU A C 1
ATOM 701 O O . LEU A 1 87 ? 19.509 -1.247 -13.528 1.00 85.88 87 LEU A O 1
ATOM 705 N N . ASP A 1 88 ? 21.452 -1.083 -12.402 1.00 85.19 88 ASP A N 1
ATOM 706 C CA . ASP A 1 88 ? 22.187 -0.381 -13.453 1.00 85.19 88 ASP A CA 1
ATOM 707 C C . ASP A 1 88 ? 22.763 -1.355 -14.498 1.00 85.19 88 ASP A C 1
ATOM 709 O O . ASP A 1 88 ? 22.613 -2.575 -14.401 1.00 85.19 88 ASP A O 1
ATOM 713 N N . ASP A 1 89 ? 23.441 -0.809 -15.506 1.00 82.75 89 ASP A N 1
ATOM 714 C CA . ASP A 1 89 ? 24.080 -1.552 -16.599 1.00 82.75 89 ASP A CA 1
ATOM 715 C C . ASP A 1 89 ? 25.173 -2.532 -16.132 1.00 82.75 89 ASP A C 1
ATOM 717 O O . ASP A 1 89 ? 25.536 -3.449 -16.866 1.00 82.75 89 ASP A O 1
ATOM 721 N N . GLN A 1 90 ? 25.676 -2.361 -14.907 1.00 84.19 90 GLN A N 1
ATOM 722 C CA . GLN A 1 90 ? 26.669 -3.221 -14.262 1.00 84.19 90 GLN A CA 1
ATOM 723 C C . GLN A 1 90 ? 26.037 -4.187 -13.241 1.00 84.19 90 GLN A C 1
ATOM 725 O O . GLN A 1 90 ? 26.753 -4.834 -12.475 1.00 84.19 90 GLN A O 1
ATOM 730 N N . GLY A 1 91 ? 24.703 -4.276 -13.184 1.00 83.00 91 GLY A N 1
ATOM 731 C CA . GLY A 1 91 ? 23.978 -5.153 -12.263 1.00 83.00 91 GLY A CA 1
ATOM 732 C C . GLY A 1 91 ? 23.954 -4.667 -10.809 1.00 83.00 91 GLY A C 1
ATOM 733 O O . GLY A 1 91 ? 23.581 -5.418 -9.908 1.00 83.00 91 GLY A O 1
ATOM 734 N N . ARG A 1 92 ? 24.343 -3.418 -10.533 1.00 82.44 92 ARG A N 1
ATOM 735 C CA . ARG A 1 92 ? 24.307 -2.845 -9.181 1.00 82.44 92 ARG A CA 1
ATOM 736 C C . ARG A 1 92 ? 22.943 -2.226 -8.925 1.00 82.44 92 ARG A C 1
ATOM 738 O O . ARG A 1 92 ? 22.379 -1.558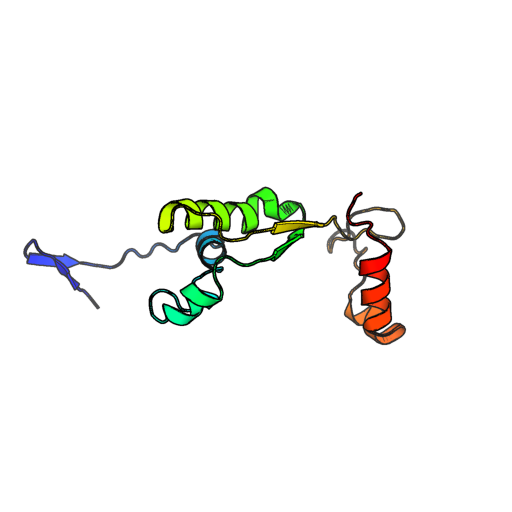 -9.786 1.00 82.44 92 ARG A O 1
ATOM 745 N N . LYS A 1 93 ? 22.430 -2.371 -7.702 1.00 82.50 93 LYS A N 1
ATOM 746 C CA . LYS A 1 93 ? 21.193 -1.697 -7.287 1.00 82.50 93 LYS A CA 1
ATOM 747 C C . LYS A 1 93 ? 21.318 -0.184 -7.496 1.00 82.50 93 LYS A C 1
ATOM 749 O O . LYS A 1 93 ? 22.309 0.423 -7.080 1.00 82.50 93 LYS A O 1
ATOM 754 N N . MET A 1 94 ? 20.306 0.427 -8.108 1.00 85.12 94 MET A N 1
ATOM 755 C CA . MET A 1 94 ? 20.281 1.879 -8.277 1.00 85.12 94 MET A CA 1
ATOM 756 C C . MET A 1 94 ? 20.131 2.594 -6.928 1.00 85.12 94 MET A C 1
ATOM 758 O O . MET A 1 94 ? 19.306 2.216 -6.093 1.00 85.12 94 MET A O 1
ATOM 762 N N . SER A 1 95 ? 20.927 3.641 -6.698 1.00 81.50 95 SER A N 1
ATOM 763 C CA . SER A 1 95 ? 20.837 4.471 -5.493 1.00 81.50 95 SER A CA 1
ATOM 764 C C . SER A 1 95 ? 21.360 5.892 -5.712 1.00 81.50 95 SER A C 1
ATOM 766 O O . SER A 1 95 ? 22.279 6.132 -6.496 1.00 81.50 95 SER A O 1
ATOM 768 N N . LYS A 1 96 ? 20.791 6.852 -4.969 1.00 80.62 96 LYS A N 1
ATOM 769 C CA . LYS A 1 96 ? 21.163 8.274 -5.080 1.00 80.62 96 LYS A CA 1
ATOM 770 C C . LYS A 1 96 ? 22.625 8.503 -4.700 1.00 80.62 96 LYS A C 1
ATOM 772 O O . LYS A 1 96 ? 23.281 9.330 -5.316 1.00 80.62 96 LYS A O 1
ATOM 777 N N . SER A 1 97 ? 23.133 7.767 -3.712 1.00 81.38 97 SER A N 1
ATOM 778 C CA . SER A 1 97 ? 24.510 7.893 -3.227 1.00 81.38 97 SER A CA 1
ATOM 779 C C . SER A 1 97 ? 25.553 7.388 -4.225 1.00 81.38 97 SER A C 1
ATOM 781 O O . SER A 1 97 ? 26.644 7.945 -4.276 1.00 81.38 97 SER A O 1
ATOM 783 N N . ILE A 1 98 ? 25.232 6.360 -5.018 1.00 81.31 98 ILE A N 1
ATOM 784 C CA . ILE A 1 98 ? 26.122 5.835 -6.068 1.00 81.31 98 ILE A CA 1
ATOM 785 C C . ILE A 1 98 ? 26.048 6.702 -7.336 1.00 81.31 98 ILE A C 1
ATOM 787 O O . ILE A 1 98 ? 26.977 6.701 -8.139 1.00 81.31 98 ILE A O 1
ATOM 791 N N . GLY A 1 99 ? 24.964 7.465 -7.514 1.00 85.38 99 GLY A N 1
ATOM 792 C CA . GLY A 1 99 ? 24.770 8.329 -8.680 1.00 85.38 99 GLY A CA 1
ATOM 793 C C . GLY A 1 99 ? 24.419 7.563 -9.960 1.00 85.38 99 GLY A C 1
ATOM 794 O O . GLY A 1 99 ? 24.524 8.118 -11.045 1.00 85.38 99 GLY A O 1
ATOM 795 N N . ASN A 1 100 ? 23.996 6.301 -9.843 1.00 87.31 100 ASN A N 1
ATOM 796 C CA . ASN A 1 100 ? 23.640 5.419 -10.960 1.00 87.31 100 ASN A CA 1
ATOM 797 C C . ASN A 1 100 ? 22.125 5.354 -11.221 1.00 87.31 100 ASN A C 1
ATOM 799 O O . ASN A 1 100 ? 21.638 4.368 -11.764 1.00 87.31 100 ASN A O 1
ATOM 803 N N . ILE A 1 101 ? 21.361 6.362 -10.787 1.00 87.31 101 ILE A N 1
ATOM 804 C CA . ILE A 1 101 ? 19.912 6.385 -11.004 1.00 87.31 101 ILE A CA 1
ATOM 805 C C . ILE A 1 101 ? 19.613 6.861 -12.417 1.00 87.31 101 ILE A C 1
ATOM 807 O O . ILE A 1 101 ? 20.025 7.951 -12.801 1.00 87.31 101 ILE A O 1
ATOM 811 N N . VAL A 1 102 ? 18.799 6.082 -13.122 1.00 87.88 102 VAL A N 1
ATOM 812 C CA . VAL A 1 102 ? 18.064 6.536 -14.301 1.00 87.88 102 VAL A CA 1
ATOM 813 C C . VAL A 1 102 ? 16.639 6.861 -13.871 1.00 87.88 102 VAL A C 1
ATOM 815 O O . VAL A 1 102 ? 15.948 6.007 -13.311 1.00 87.88 102 VAL A O 1
ATOM 818 N N . GLN A 1 103 ? 16.200 8.097 -14.104 1.00 90.81 103 GLN A N 1
ATOM 819 C CA . GLN A 1 103 ? 14.843 8.510 -13.747 1.00 90.81 103 GLN A CA 1
ATOM 820 C C . GLN A 1 103 ? 13.832 7.991 -14.782 1.00 90.81 103 GLN A C 1
ATOM 822 O O . GLN A 1 103 ? 14.096 8.085 -15.986 1.00 90.81 103 GLN A O 1
ATOM 827 N N . PRO A 1 104 ? 12.657 7.482 -14.367 1.00 92.81 104 PRO A N 1
ATOM 828 C CA . PRO A 1 104 ? 11.610 7.064 -15.299 1.00 92.81 104 PRO A CA 1
ATOM 829 C C . PRO A 1 104 ? 11.242 8.150 -16.319 1.00 92.81 104 PRO A C 1
ATOM 831 O O . PRO A 1 104 ? 11.031 7.850 -17.492 1.00 92.81 104 PRO A O 1
ATOM 834 N N . GLU A 1 105 ? 11.230 9.419 -15.908 1.00 95.69 105 GLU A N 1
ATOM 835 C CA . GLU A 1 105 ? 10.907 10.576 -16.746 1.00 95.69 105 GLU A CA 1
ATOM 836 C C . GLU A 1 105 ? 11.926 10.787 -17.877 1.00 95.69 105 GLU A C 1
ATOM 838 O O . GLU A 1 105 ? 11.564 11.188 -18.987 1.00 95.69 105 GLU A O 1
ATOM 843 N N . GLU A 1 106 ? 13.200 10.473 -17.637 1.00 93.81 106 GLU A N 1
ATOM 844 C CA . GLU A 1 106 ? 14.248 10.535 -18.662 1.00 93.81 106 GLU A CA 1
ATOM 845 C C . GLU A 1 106 ? 14.037 9.458 -19.731 1.00 93.81 106 GLU A C 1
ATOM 847 O O . GLU A 1 106 ? 14.212 9.712 -20.922 1.00 93.81 106 GLU A O 1
ATOM 852 N N . VAL A 1 107 ? 13.609 8.258 -19.331 1.00 94.25 107 VAL A N 1
ATOM 853 C CA . VAL A 1 107 ? 13.302 7.176 -20.278 1.00 94.25 107 VAL A CA 1
ATOM 854 C C . VAL A 1 107 ? 12.033 7.503 -21.060 1.00 94.25 107 VAL A C 1
ATOM 856 O O . VAL A 1 107 ? 12.012 7.386 -22.285 1.00 94.25 107 VAL A O 1
ATOM 859 N N . VAL A 1 108 ? 10.990 7.970 -20.372 1.00 97.69 108 VAL A N 1
ATOM 860 C CA . VAL A 1 108 ? 9.697 8.324 -20.972 1.00 97.69 108 VAL A CA 1
ATOM 861 C C . VAL A 1 108 ? 9.847 9.464 -21.975 1.00 97.69 108 VAL A C 1
ATOM 863 O O . VAL A 1 108 ? 9.280 9.388 -23.061 1.00 97.69 108 VAL A O 1
ATOM 866 N N . SER A 1 109 ? 10.625 10.500 -21.661 1.00 97.69 109 SER A N 1
ATOM 867 C CA . SER A 1 109 ? 10.845 11.622 -22.584 1.00 97.69 109 SER A CA 1
ATOM 868 C C . SER A 1 109 ? 11.623 11.223 -23.840 1.00 97.69 109 SER A C 1
ATOM 870 O O . SER A 1 109 ? 11.393 11.793 -24.904 1.00 97.69 109 SER A O 1
ATOM 872 N N . ARG A 1 110 ? 12.517 10.231 -23.744 1.00 97.44 110 ARG A N 1
ATOM 873 C CA . ARG A 1 110 ? 13.342 9.762 -24.868 1.00 97.44 110 ARG A CA 1
ATOM 874 C C . ARG A 1 110 ? 12.671 8.693 -25.725 1.00 97.44 110 ARG A C 1
ATOM 876 O O . ARG A 1 110 ? 12.867 8.685 -26.935 1.00 97.44 110 ARG A O 1
ATOM 883 N N . PHE A 1 111 ? 11.931 7.780 -25.102 1.00 96.88 111 PHE A N 1
ATOM 884 C CA . PHE A 1 111 ? 11.439 6.556 -25.746 1.00 96.88 111 PHE A CA 1
ATOM 885 C C . PHE A 1 111 ? 9.923 6.358 -25.609 1.00 96.88 111 PHE A C 1
ATOM 887 O O . PHE A 1 111 ? 9.343 5.545 -26.319 1.00 96.88 111 PHE A O 1
ATOM 894 N N . GLY A 1 112 ? 9.254 7.108 -24.735 1.00 97.38 112 GLY A N 1
ATOM 895 C CA . GLY A 1 112 ? 7.828 6.959 -24.457 1.00 97.38 112 GLY A CA 1
ATOM 896 C C . GLY A 1 112 ? 7.534 5.996 -23.305 1.00 97.38 112 GLY A C 1
ATOM 897 O O . GLY A 1 112 ? 8.292 5.072 -23.004 1.00 97.38 112 GLY A O 1
ATOM 898 N N . ALA A 1 113 ? 6.394 6.218 -22.648 1.00 97.69 113 ALA A N 1
ATOM 899 C CA . ALA A 1 113 ? 5.973 5.432 -21.489 1.00 97.69 113 ALA A CA 1
ATOM 900 C C . ALA A 1 113 ? 5.698 3.961 -21.827 1.00 97.69 113 ALA A C 1
ATOM 902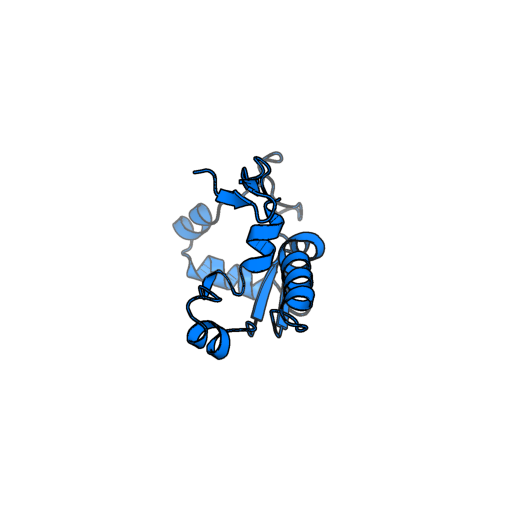 O O . ALA A 1 113 ? 5.987 3.084 -21.015 1.00 97.69 113 ALA A O 1
ATOM 903 N N . ASP A 1 114 ? 5.187 3.681 -23.026 1.00 97.44 114 ASP A N 1
ATOM 904 C CA . ASP A 1 114 ? 4.882 2.311 -23.439 1.00 97.44 114 ASP A CA 1
ATOM 905 C C . ASP A 1 114 ? 6.148 1.478 -23.647 1.00 97.44 114 ASP A C 1
ATOM 907 O O . ASP A 1 114 ? 6.164 0.309 -23.271 1.00 97.44 114 ASP A O 1
ATOM 911 N N . ILE A 1 115 ? 7.238 2.081 -24.137 1.00 96.00 115 ILE A N 1
ATOM 912 C CA . ILE A 1 115 ? 8.530 1.390 -24.251 1.00 96.00 115 ILE A CA 1
ATOM 913 C C . ILE A 1 115 ? 9.082 1.059 -22.862 1.00 96.00 115 ILE A C 1
ATOM 915 O O . ILE A 1 115 ? 9.523 -0.067 -22.640 1.00 96.00 115 ILE A O 1
ATOM 919 N N . LEU A 1 116 ? 9.004 1.993 -21.904 1.00 94.44 116 LEU A N 1
ATOM 920 C CA . LEU A 1 116 ? 9.417 1.726 -20.523 1.00 94.44 116 LEU A CA 1
ATOM 921 C C . LEU A 1 116 ? 8.593 0.589 -19.899 1.00 94.44 116 LEU A C 1
ATOM 923 O O . LEU A 1 116 ? 9.159 -0.323 -19.302 1.00 94.44 116 LEU A O 1
ATOM 927 N N . ARG A 1 117 ? 7.265 0.606 -20.063 1.00 94.38 117 ARG A N 1
ATOM 928 C CA . ARG A 1 117 ? 6.383 -0.460 -19.562 1.00 94.38 117 ARG A CA 1
ATOM 929 C C . ARG A 1 117 ? 6.695 -1.804 -20.204 1.00 94.38 117 ARG A C 1
ATOM 931 O O . ARG A 1 117 ? 6.829 -2.788 -19.487 1.00 94.38 117 ARG A O 1
ATOM 938 N N . PHE A 1 118 ? 6.835 -1.843 -21.528 1.00 93.62 118 PHE A N 1
ATOM 939 C CA . PHE A 1 118 ? 7.172 -3.063 -22.258 1.00 93.62 118 PHE A CA 1
ATOM 940 C C . PHE A 1 118 ? 8.516 -3.630 -21.798 1.00 93.62 118 PHE A C 1
ATOM 942 O O . PHE A 1 118 ? 8.621 -4.829 -21.561 1.00 93.62 118 PHE A O 1
ATOM 949 N N . TYR A 1 119 ? 9.517 -2.769 -21.592 1.00 91.62 119 TYR A N 1
ATOM 950 C CA . TYR A 1 119 ? 10.805 -3.175 -21.041 1.00 91.62 119 TYR A CA 1
ATOM 951 C C . TYR A 1 119 ? 10.662 -3.767 -19.635 1.00 91.62 119 TYR A C 1
ATOM 953 O O . TYR A 1 119 ? 11.126 -4.875 -19.404 1.00 91.62 119 TYR A O 1
ATOM 961 N N . VAL A 1 120 ? 9.983 -3.085 -18.706 1.00 90.38 120 VAL A N 1
ATOM 962 C CA . VAL A 1 120 ? 9.812 -3.582 -17.327 1.00 90.38 120 VAL A CA 1
ATOM 963 C C . VAL A 1 120 ? 9.040 -4.904 -17.296 1.00 90.38 120 VAL A C 1
ATOM 965 O O . VAL A 1 120 ? 9.421 -5.809 -16.560 1.00 90.38 120 VAL A O 1
ATOM 968 N N . LEU A 1 121 ? 7.992 -5.045 -18.107 1.00 89.19 121 LEU A N 1
ATOM 969 C CA . LEU A 1 121 ? 7.195 -6.273 -18.176 1.00 89.19 121 LEU A CA 1
ATOM 970 C C . LEU A 1 121 ? 7.921 -7.419 -18.898 1.00 89.19 121 LEU A C 1
ATOM 972 O O . LEU A 1 121 ? 7.686 -8.576 -18.573 1.00 89.19 121 LEU A O 1
ATOM 976 N N . GLY A 1 122 ? 8.777 -7.115 -19.879 1.00 87.56 122 GLY A N 1
ATOM 977 C CA . GLY A 1 122 ? 9.502 -8.114 -20.669 1.00 87.56 122 GLY A CA 1
ATOM 978 C C . GLY A 1 122 ? 10.852 -8.533 -20.082 1.00 87.56 122 GLY A C 1
ATOM 979 O O . GLY A 1 122 ? 11.291 -9.654 -20.314 1.00 87.56 122 GLY A O 1
ATOM 980 N N . ALA A 1 123 ? 11.513 -7.652 -19.328 1.00 79.88 123 ALA A N 1
ATOM 981 C CA . ALA A 1 123 ? 12.826 -7.908 -18.732 1.00 79.88 123 ALA A CA 1
ATOM 982 C C . ALA A 1 123 ? 12.756 -8.702 -17.419 1.00 79.88 123 ALA A C 1
ATOM 984 O O . ALA A 1 123 ? 13.788 -9.156 -16.935 1.00 79.88 123 ALA A O 1
ATOM 985 N N . ASN A 1 124 ? 11.563 -8.861 -16.840 1.00 70.75 124 ASN A N 1
ATOM 986 C CA . ASN A 1 124 ? 11.354 -9.604 -15.603 1.00 70.75 124 ASN A CA 1
ATOM 987 C C . ASN A 1 124 ? 10.472 -10.817 -15.898 1.00 70.75 124 ASN A C 1
ATOM 989 O O . ASN A 1 124 ? 9.270 -10.674 -16.127 1.00 70.75 124 ASN A O 1
ATOM 993 N N . ALA A 1 125 ? 11.056 -12.014 -15.890 1.00 65.19 125 ALA A N 1
ATOM 994 C CA . ALA A 1 125 ? 10.262 -13.230 -15.896 1.00 65.19 125 ALA A CA 1
ATOM 995 C C . ALA A 1 125 ? 9.534 -13.347 -14.542 1.00 65.19 125 ALA A C 1
ATOM 997 O O . ALA A 1 125 ? 10.191 -13.305 -13.508 1.00 65.19 125 ALA A O 1
ATOM 998 N N . PRO A 1 126 ? 8.202 -13.529 -14.498 1.00 59.41 126 PRO A N 1
ATOM 999 C CA . PRO A 1 126 ? 7.475 -13.671 -13.233 1.00 59.41 126 PRO A CA 1
ATOM 1000 C C . PRO A 1 126 ? 7.777 -14.986 -12.486 1.00 59.41 126 PRO A C 1
ATOM 1002 O O . PRO A 1 126 ? 7.201 -15.229 -11.428 1.00 59.41 126 PRO A O 1
ATOM 1005 N N . TRP A 1 127 ? 8.626 -15.849 -13.054 1.00 61.56 127 TRP A N 1
ATOM 1006 C CA . TRP A 1 127 ? 9.037 -17.150 -12.517 1.00 61.56 127 TRP A CA 1
ATOM 1007 C C . TRP A 1 127 ? 10.545 -17.249 -12.224 1.00 61.56 127 TRP A C 1
ATOM 1009 O O . TRP A 1 127 ? 11.003 -18.334 -11.863 1.00 61.56 127 TRP A O 1
ATOM 1019 N N . GLU A 1 128 ? 11.302 -16.163 -12.408 1.00 48.00 128 GLU A N 1
ATOM 1020 C CA . GLU A 1 128 ? 12.664 -16.010 -11.865 1.00 48.00 128 GLU A CA 1
ATOM 1021 C C . GLU A 1 128 ? 12.617 -15.267 -10.525 1.00 48.00 128 GLU A C 1
ATOM 1023 O O . GLU A 1 128 ? 13.393 -15.655 -9.621 1.00 48.00 128 GLU A O 1
#